Protein AF-A0AAV6TRE3-F1 (afdb_m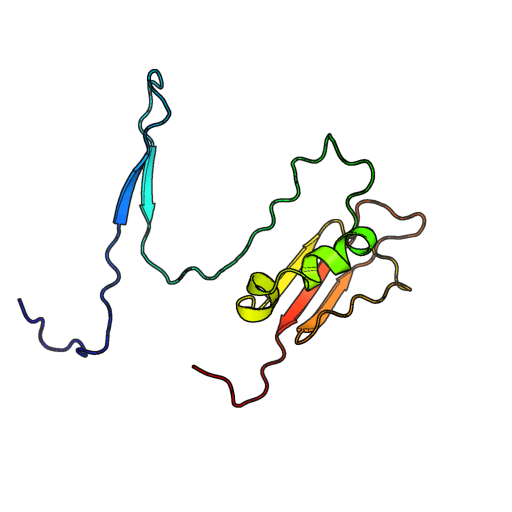onomer_lite)

Organism: NCBI:txid931172

Foldseek 3Di:
DDDPPDPPPDDDFDFDWDWDDPDDDDPDIDIDTDTPDPPLPPPPPVPDPPPDDPDDACVVCLVVCLVPVCCLVRHQKDKDFLNLDDPPDDRDRPQKDWPDKDHDDPPRDSGMMTMIGGDDDPPDDD

Secondary structure (DSSP, 8-state):
---TT--TTPPP---EEEEE---TT-S--EEEEE---------------SSS-S---HHHHHHHHHH-HHHHHH-SEEEEES----TT-----TTEEEEEEE--PSSP-S--EEEEEE---TT---

Sequence (126 aa):
MKREGIPNSWTPIEPVCRQLSTGKRAPYQVVRRQFPIVPAEAITIHKSQGSTYSQVSLHAHLEDLISDQDILSFADVIATVENWSLYKDKFNIPGFECIQRTDGKPPRTPMGITTFKKNWTDGSFF

pLDDT: mean 71.19, std 15.87, range [39.34, 92.0]

InterPro domains:
  IPR027417 P-loop containing nucleoside triphosphate hydrolase [G3DSA:3.40.50.300] (25-81)
  IPR027417 P-loop containing nucleoside triphosphate hydrolase [SSF52540] (21-61)

Structure (mmCIF, N/CA/C/O backbone):
data_AF-A0AAV6TRE3-F1
#
_entry.id   AF-A0AAV6TRE3-F1
#
loop_
_atom_site.group_PDB
_atom_site.id
_atom_site.type_symbol
_atom_site.label_atom_id
_atom_site.label_alt_id
_atom_site.label_comp_id
_atom_site.label_asym_id
_atom_site.label_entity_id
_atom_site.label_seq_id
_atom_site.pdbx_PDB_ins_code
_atom_site.Cartn_x
_atom_site.Cartn_y
_atom_site.Cartn_z
_atom_site.occupancy
_atom_site.B_iso_or_equiv
_atom_site.auth_seq_id
_atom_site.auth_comp_id
_atom_site.auth_asym_id
_atom_site.auth_atom_id
_atom_site.pdbx_PDB_model_num
ATOM 1 N N . MET A 1 1 ? -9.294 14.329 41.463 1.00 46.72 1 MET A N 1
ATOM 2 C CA . MET A 1 1 ? -9.510 15.771 41.208 1.00 46.72 1 MET A CA 1
ATOM 3 C C . MET A 1 1 ? -10.422 15.878 39.984 1.00 46.72 1 MET A C 1
ATOM 5 O O . MET A 1 1 ? -9.963 15.569 38.894 1.00 46.72 1 MET A O 1
ATOM 9 N N . LYS A 1 2 ? -11.726 16.154 40.148 1.00 45.88 2 LYS A N 1
ATOM 10 C CA . LYS A 1 2 ? -12.649 16.330 39.007 1.00 45.88 2 LYS A CA 1
ATOM 11 C C . LYS A 1 2 ? -12.452 17.747 38.461 1.00 45.88 2 LYS A C 1
ATOM 13 O O . LYS A 1 2 ? -12.543 18.693 39.234 1.00 45.88 2 LYS A O 1
ATOM 18 N N . ARG A 1 3 ? -12.108 17.885 37.178 1.00 59.75 3 ARG A N 1
ATOM 19 C CA . ARG A 1 3 ? -11.982 19.187 36.506 1.00 59.75 3 ARG A CA 1
ATOM 20 C C . ARG A 1 3 ? -13.352 19.545 35.934 1.00 59.75 3 ARG A C 1
ATOM 22 O O . ARG A 1 3 ? -13.873 18.801 35.108 1.00 59.75 3 ARG A O 1
ATOM 29 N N . GLU A 1 4 ? -13.958 20.619 36.430 1.00 70.00 4 GLU A N 1
ATOM 30 C CA . GLU A 1 4 ? -15.261 21.086 35.950 1.00 70.00 4 GLU A CA 1
ATOM 31 C C . GLU A 1 4 ? -15.176 21.493 34.471 1.00 70.00 4 GLU A C 1
ATOM 33 O O . GLU A 1 4 ? -14.200 22.111 34.049 1.00 70.00 4 GLU A O 1
ATOM 38 N N . GLY A 1 5 ? -16.177 21.106 33.674 1.00 77.94 5 GLY A N 1
ATOM 39 C CA . GLY A 1 5 ? -16.272 21.460 32.252 1.00 77.94 5 GLY A CA 1
ATOM 40 C C . GLY A 1 5 ? -15.662 20.466 31.254 1.00 77.94 5 GLY A C 1
ATOM 41 O O . GLY A 1 5 ? -15.707 20.733 30.057 1.00 77.94 5 GLY A O 1
ATOM 42 N N . ILE A 1 6 ? -15.131 19.320 31.697 1.00 75.81 6 ILE A N 1
ATOM 43 C CA . ILE A 1 6 ? -14.638 18.266 30.791 1.00 75.81 6 ILE A CA 1
ATOM 44 C C . ILE A 1 6 ? -15.667 17.126 30.719 1.00 75.81 6 ILE A C 1
ATOM 46 O O . ILE A 1 6 ? -16.024 16.581 31.768 1.00 75.81 6 ILE A O 1
ATOM 50 N N . PRO A 1 7 ? -16.145 16.730 29.522 1.00 80.94 7 PRO A N 1
ATOM 51 C CA . PRO A 1 7 ? -17.025 15.576 29.383 1.00 80.94 7 PRO A CA 1
ATOM 52 C C . PRO A 1 7 ? -16.356 14.301 29.907 1.00 80.94 7 PRO A C 1
ATOM 54 O O . PRO A 1 7 ? -15.242 13.967 29.513 1.00 80.94 7 PRO A O 1
ATOM 57 N N . ASN A 1 8 ? -17.054 13.542 30.755 1.00 73.25 8 ASN A N 1
ATOM 58 C CA . ASN A 1 8 ? -16.530 12.288 31.320 1.00 73.25 8 ASN A CA 1
ATOM 59 C C . ASN A 1 8 ? -16.274 11.191 30.266 1.00 73.25 8 ASN A C 1
ATOM 61 O O . ASN A 1 8 ? -15.656 10.181 30.581 1.00 73.25 8 ASN A O 1
ATOM 65 N N . SER A 1 9 ? -16.763 11.365 29.037 1.00 77.88 9 SER A N 1
ATOM 66 C CA . SER A 1 9 ? -16.503 10.477 27.900 1.00 77.88 9 SER A CA 1
ATOM 67 C C . SER A 1 9 ? -15.150 10.729 27.228 1.00 77.88 9 SER A C 1
ATOM 69 O O . SER A 1 9 ? -14.757 9.971 26.345 1.00 77.88 9 SER A O 1
ATOM 71 N N . TRP A 1 10 ? -14.442 11.797 27.597 1.00 67.00 10 TRP A N 1
ATOM 72 C CA . TRP A 1 10 ? -13.173 12.158 26.977 1.00 67.00 10 TRP A CA 1
ATOM 73 C C . TRP A 1 10 ? -12.010 11.489 27.704 1.00 67.00 10 TRP A C 1
ATOM 75 O O . TRP A 1 10 ? -11.880 11.594 28.923 1.00 67.00 10 TRP A O 1
ATOM 85 N N . THR A 1 11 ? -11.131 10.832 26.944 1.00 66.81 11 THR A N 1
ATOM 86 C CA . THR A 1 11 ? -9.880 10.278 27.477 1.00 66.81 11 THR A CA 1
ATOM 87 C C . THR A 1 11 ? -8.792 11.354 27.432 1.00 66.81 11 THR A C 1
ATOM 89 O O . THR A 1 11 ? -8.506 11.873 26.350 1.00 66.81 11 THR A O 1
ATOM 92 N N . PRO A 1 12 ? -8.170 11.717 28.567 1.00 61.88 12 PRO A N 1
ATOM 93 C CA . PRO A 1 12 ? -7.059 12.662 28.577 1.00 61.88 12 PRO A CA 1
ATOM 94 C C . PRO A 1 12 ? -5.863 12.136 27.772 1.00 61.88 12 PRO A C 1
ATOM 96 O O . PRO A 1 12 ? -5.398 11.020 27.996 1.00 61.88 12 PRO A O 1
ATOM 99 N N . ILE A 1 13 ? -5.332 12.955 26.861 1.00 64.25 13 ILE A N 1
ATOM 100 C CA . ILE A 1 13 ? -4.074 12.677 26.156 1.00 64.25 13 ILE A CA 1
ATOM 101 C C . ILE A 1 13 ? -2.940 13.304 26.971 1.00 64.25 13 ILE A C 1
ATOM 103 O O . ILE A 1 13 ? -2.747 14.520 26.951 1.00 64.25 13 ILE A O 1
ATOM 107 N N . GLU A 1 14 ? -2.184 12.484 27.698 1.00 64.12 14 GLU A N 1
ATOM 108 C CA . GLU A 1 14 ? -1.027 12.939 28.477 1.00 64.12 14 GLU A CA 1
ATOM 109 C C . GLU A 1 14 ? 0.284 12.575 27.770 1.00 64.12 14 GLU A C 1
ATOM 111 O O . GLU A 1 14 ? 0.415 11.457 27.279 1.00 64.12 14 GLU A O 1
ATOM 116 N N . PRO A 1 15 ? 1.282 13.475 27.697 1.00 63.38 15 PRO A N 1
ATOM 117 C CA . PRO A 1 15 ? 2.568 13.150 27.093 1.00 63.38 15 PRO A CA 1
ATOM 118 C C . PRO A 1 15 ? 3.248 12.012 27.863 1.00 63.38 15 PRO A C 1
ATOM 120 O O . PRO A 1 15 ? 3.685 12.184 28.999 1.00 63.38 15 PRO A O 1
ATOM 123 N N . VAL A 1 16 ? 3.393 10.859 27.216 1.00 65.75 16 VAL A N 1
ATOM 124 C CA . VAL A 1 16 ? 4.102 9.705 27.761 1.00 65.75 16 VAL A CA 1
ATOM 125 C C . VAL A 1 16 ? 5.579 9.843 27.426 1.00 65.75 16 VAL A C 1
ATOM 127 O O . VAL A 1 16 ? 5.974 9.997 26.268 1.00 65.75 16 VAL A O 1
ATOM 130 N N . CYS A 1 17 ? 6.414 9.776 28.457 1.00 64.94 17 CYS A N 1
ATOM 131 C CA . CYS A 1 17 ? 7.859 9.763 28.314 1.00 64.94 17 CYS A CA 1
ATOM 132 C C . CYS A 1 17 ? 8.361 8.336 28.546 1.00 64.94 17 CYS A C 1
ATOM 134 O O . CYS A 1 17 ? 8.185 7.798 29.639 1.00 64.94 17 CYS A O 1
ATOM 136 N N . ARG A 1 18 ? 8.972 7.709 27.536 1.00 65.00 18 ARG A N 1
ATOM 137 C CA . ARG A 1 18 ? 9.660 6.421 27.709 1.00 65.00 18 ARG A CA 1
ATOM 138 C C . ARG A 1 18 ? 11.157 6.617 27.528 1.00 65.00 18 ARG A C 1
ATOM 140 O O . ARG A 1 18 ? 11.606 7.128 26.501 1.00 65.00 18 ARG A O 1
ATOM 147 N N . GLN A 1 19 ? 11.918 6.201 28.532 1.00 65.94 19 GLN A N 1
ATOM 148 C CA . GLN A 1 19 ? 13.366 6.085 28.430 1.00 65.94 19 GLN A CA 1
ATOM 149 C C . GLN A 1 19 ? 13.688 4.759 27.749 1.00 65.94 19 GLN A C 1
ATOM 151 O O . GLN A 1 19 ? 13.333 3.692 28.248 1.00 65.94 19 GLN A O 1
ATOM 156 N N . LEU A 1 20 ? 14.328 4.830 26.588 1.00 73.50 20 LEU A N 1
ATOM 157 C CA . LEU A 1 20 ? 14.778 3.657 25.856 1.00 73.50 20 LEU A CA 1
ATOM 158 C C . LEU A 1 20 ? 16.262 3.458 26.159 1.00 73.50 20 LEU A C 1
ATOM 160 O O . LEU A 1 20 ? 17.093 4.320 25.868 1.00 73.50 20 LEU A O 1
ATOM 164 N N . SER A 1 21 ? 16.592 2.319 26.769 1.00 65.44 21 SER A N 1
ATOM 165 C CA . SER A 1 21 ? 17.982 1.912 26.962 1.00 65.44 21 SER A CA 1
ATOM 166 C C . SER A 1 21 ? 18.559 1.466 25.623 1.00 65.44 21 SER A C 1
ATOM 168 O O . SER A 1 21 ? 18.137 0.465 25.047 1.00 65.44 21 SER A O 1
ATOM 170 N N . THR A 1 22 ? 19.554 2.193 25.133 1.00 61.09 22 THR A N 1
ATOM 171 C CA . THR A 1 22 ? 20.340 1.838 23.949 1.00 61.09 22 THR A CA 1
ATOM 172 C C . THR A 1 22 ? 21.474 0.882 24.343 1.00 61.09 22 THR A C 1
ATOM 174 O O . THR A 1 22 ? 22.650 1.157 24.180 1.00 61.09 22 THR A O 1
ATOM 177 N N . GLY A 1 23 ? 21.138 -0.287 24.890 1.00 65.88 23 GLY A N 1
ATOM 178 C CA . GLY A 1 23 ? 22.117 -1.329 25.227 1.00 65.88 23 GLY A CA 1
ATOM 179 C C . GLY A 1 23 ? 23.065 -0.996 26.395 1.00 65.88 23 GLY A C 1
ATOM 180 O O . GLY A 1 23 ? 23.150 0.124 26.890 1.00 65.88 23 GLY A O 1
ATOM 181 N N . LYS A 1 24 ? 23.806 -2.009 26.866 1.00 61.56 24 LYS A N 1
ATOM 182 C CA . LYS A 1 24 ? 24.586 -1.957 28.125 1.00 61.56 24 LYS A CA 1
ATOM 183 C C . LYS A 1 24 ? 25.796 -1.001 28.117 1.00 61.56 24 LYS A C 1
ATOM 185 O O . LYS A 1 24 ? 26.431 -0.848 29.154 1.00 61.56 24 LYS A O 1
ATOM 190 N N . ARG A 1 25 ? 26.164 -0.414 26.971 1.00 63.75 25 ARG A N 1
ATOM 191 C CA . ARG A 1 25 ? 27.384 0.406 26.799 1.00 63.75 25 ARG A CA 1
ATOM 192 C C . ARG A 1 25 ? 27.171 1.709 26.020 1.00 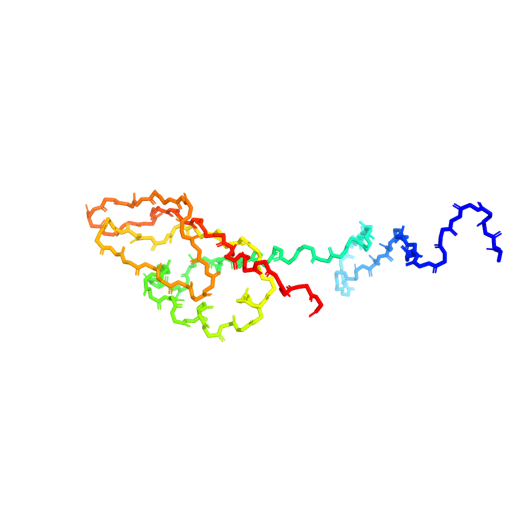63.75 25 ARG A C 1
ATOM 194 O O . ARG A 1 25 ? 28.158 2.340 25.654 1.00 63.75 25 ARG A O 1
ATOM 201 N N . ALA A 1 26 ? 25.936 2.121 25.728 1.00 66.81 26 ALA A N 1
ATOM 202 C CA . ALA A 1 26 ? 25.753 3.387 25.023 1.00 66.81 26 ALA A CA 1
ATOM 203 C C . ALA A 1 26 ? 26.001 4.584 25.956 1.00 66.81 26 ALA A C 1
ATOM 205 O O . ALA A 1 26 ? 25.446 4.624 27.054 1.00 66.81 26 ALA A O 1
ATOM 206 N N . PRO A 1 27 ? 26.772 5.591 25.511 1.00 68.00 27 PRO A N 1
ATOM 207 C CA . PRO A 1 27 ? 27.009 6.818 26.271 1.00 68.00 27 PRO A CA 1
ATOM 208 C C . PRO A 1 27 ? 25.838 7.817 26.198 1.00 68.00 27 PRO A C 1
ATOM 210 O O . PRO A 1 27 ? 25.934 8.914 26.741 1.00 68.00 27 PRO A O 1
ATOM 213 N N . TYR A 1 28 ? 24.732 7.459 25.538 1.00 62.41 28 TYR A N 1
ATOM 214 C CA . TYR A 1 28 ? 23.581 8.333 25.318 1.00 62.41 28 TYR A CA 1
ATOM 215 C C . TYR A 1 28 ? 22.291 7.635 25.748 1.00 62.41 28 TYR A C 1
ATOM 217 O O . TYR A 1 28 ? 22.074 6.477 25.401 1.00 62.41 28 TYR A O 1
ATOM 225 N N . GLN A 1 29 ? 21.412 8.349 26.45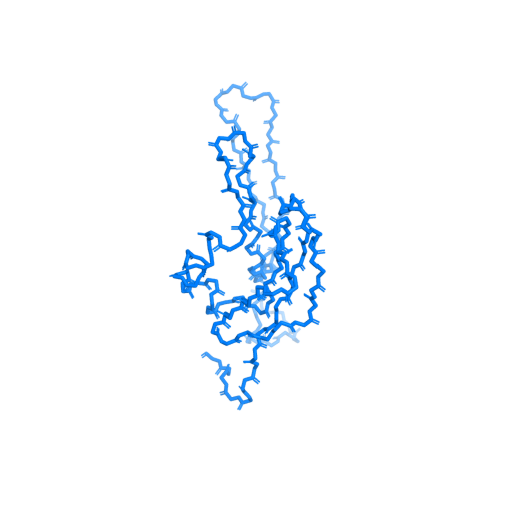3 1.00 65.31 29 GLN A N 1
ATOM 226 C CA . GLN A 1 29 ? 20.052 7.894 26.751 1.00 65.31 29 GLN A CA 1
ATOM 227 C C . GLN A 1 29 ? 19.068 8.498 25.750 1.00 65.31 29 GLN A C 1
ATOM 229 O O . GLN A 1 29 ? 19.050 9.711 25.542 1.00 65.31 29 GLN A O 1
ATOM 234 N N . VAL A 1 30 ? 18.224 7.656 25.150 1.00 64.31 30 VAL A N 1
ATOM 235 C CA . VAL A 1 30 ? 17.157 8.117 24.258 1.00 64.31 30 VAL A CA 1
ATOM 236 C C . VAL A 1 30 ? 15.892 8.322 25.080 1.00 64.31 30 VAL A C 1
ATOM 238 O O . VAL A 1 30 ? 15.332 7.379 25.639 1.00 64.31 30 VAL A O 1
ATOM 241 N N . VAL A 1 31 ? 15.430 9.568 25.141 1.00 67.44 31 VAL A N 1
ATOM 242 C CA . VAL A 1 31 ? 14.173 9.939 25.796 1.00 67.44 31 VAL A CA 1
ATOM 243 C C . VAL A 1 31 ? 13.147 10.251 24.715 1.00 67.44 31 VAL A C 1
ATOM 245 O O . VAL A 1 31 ? 13.262 11.258 24.018 1.00 67.44 31 VAL A O 1
ATOM 248 N N . ARG A 1 32 ? 12.135 9.392 24.562 1.00 59.31 32 ARG A N 1
ATOM 249 C CA . ARG A 1 32 ? 11.038 9.622 23.615 1.00 59.31 32 ARG A CA 1
ATOM 250 C C . ARG A 1 32 ? 9.846 10.215 24.360 1.00 59.31 32 ARG A C 1
ATOM 252 O O . ARG A 1 32 ? 9.269 9.553 25.220 1.00 59.31 32 ARG A O 1
ATOM 259 N N . ARG A 1 33 ? 9.467 11.448 24.009 1.00 58.56 33 ARG A N 1
ATOM 260 C CA . ARG A 1 33 ? 8.209 12.083 24.434 1.00 58.56 33 ARG A CA 1
ATOM 261 C C . ARG A 1 33 ? 7.179 11.895 23.329 1.00 58.56 33 ARG A C 1
ATOM 263 O O . ARG A 1 33 ? 7.379 12.392 22.225 1.00 58.56 33 ARG A O 1
ATOM 270 N N . GLN A 1 34 ? 6.103 11.175 23.614 1.00 60.06 34 GLN A N 1
ATOM 271 C CA . GLN A 1 34 ? 5.026 10.925 22.662 1.00 60.06 34 GLN A CA 1
ATOM 272 C C . GLN A 1 34 ? 3.686 11.222 23.330 1.00 60.06 34 GLN A C 1
ATOM 274 O O . GLN A 1 34 ? 3.418 10.749 24.429 1.00 60.06 34 GLN A O 1
ATOM 279 N N . PHE A 1 35 ? 2.838 12.006 22.673 1.00 58.44 35 PHE A N 1
ATOM 280 C CA . PHE A 1 35 ? 1.430 12.084 23.045 1.00 58.44 35 PHE A CA 1
ATOM 281 C C . PHE A 1 35 ? 0.740 10.809 22.540 1.00 58.44 35 PHE A C 1
ATOM 283 O O . PHE A 1 35 ? 1.016 10.416 21.402 1.00 58.44 35 PHE A O 1
ATOM 290 N N . PRO A 1 36 ? -0.120 10.147 23.334 1.00 50.22 36 PRO A N 1
ATOM 291 C CA . PRO A 1 36 ? -0.974 9.064 22.872 1.00 50.22 36 PRO A CA 1
ATOM 292 C C . PRO A 1 36 ? -2.057 9.668 21.979 1.00 50.22 36 PRO A C 1
ATOM 294 O O . PRO A 1 36 ? -3.216 9.806 22.346 1.00 50.22 36 PRO A O 1
ATOM 297 N N . ILE A 1 37 ? -1.641 10.105 20.799 1.00 57.81 37 ILE A N 1
ATOM 298 C CA . ILE A 1 37 ? -2.526 10.196 19.656 1.00 57.81 37 ILE A CA 1
ATOM 299 C C . ILE A 1 37 ? -2.802 8.732 19.324 1.00 57.81 37 ILE A C 1
ATOM 301 O O . ILE A 1 37 ? -1.856 7.934 19.298 1.00 57.81 37 ILE A O 1
ATOM 305 N N . VAL A 1 38 ? -4.078 8.371 19.147 1.00 47.81 38 VAL A N 1
ATOM 306 C CA . VAL A 1 38 ? -4.458 7.096 18.516 1.00 47.81 38 VAL A CA 1
ATOM 307 C C . VAL A 1 38 ? -3.464 6.878 17.380 1.00 47.81 38 VAL A C 1
ATOM 309 O O . VAL A 1 38 ? -3.222 7.847 16.652 1.00 47.81 38 VAL A O 1
ATOM 312 N N . PRO A 1 39 ? -2.794 5.718 17.269 1.00 45.50 39 PRO A N 1
ATOM 313 C CA . PRO A 1 39 ? -1.951 5.490 16.116 1.00 45.50 39 PRO A CA 1
ATOM 314 C C . PRO A 1 39 ? -2.848 5.708 14.898 1.00 45.50 39 PRO A C 1
ATOM 316 O O . PRO A 1 39 ? -3.720 4.902 14.608 1.00 45.50 39 PRO A O 1
ATOM 319 N N . ALA A 1 40 ? -2.689 6.845 14.215 1.00 45.03 40 ALA A N 1
ATOM 320 C CA . ALA A 1 40 ? -2.961 6.877 12.802 1.00 45.03 40 ALA A CA 1
ATOM 321 C C . ALA A 1 40 ? -1.985 5.829 12.302 1.00 45.03 40 ALA A C 1
ATOM 323 O O . ALA A 1 40 ? -0.770 6.047 12.369 1.00 45.03 40 ALA A O 1
ATOM 324 N N . GLU A 1 41 ? -2.504 4.644 12.000 1.00 45.59 41 GLU A N 1
ATOM 325 C CA . GLU A 1 41 ? -1.737 3.518 11.506 1.00 45.59 41 GLU A CA 1
ATOM 326 C C . GLU A 1 41 ? -1.257 3.861 10.096 1.00 45.59 41 GLU A C 1
ATOM 328 O O . GLU A 1 41 ? -1.615 3.252 9.097 1.00 45.59 41 GLU A O 1
ATOM 333 N N . ALA A 1 42 ? -0.402 4.877 9.998 1.00 43.41 42 ALA A N 1
ATOM 334 C CA . ALA A 1 42 ? 0.604 4.939 8.977 1.00 43.41 42 ALA A CA 1
ATOM 335 C C . ALA A 1 42 ? 1.542 3.769 9.278 1.00 43.41 42 ALA A C 1
ATOM 337 O O . ALA A 1 42 ? 2.590 3.924 9.911 1.00 43.41 42 ALA A O 1
ATOM 338 N N . ILE A 1 43 ? 1.136 2.574 8.847 1.00 48.41 43 ILE A N 1
ATOM 339 C CA . ILE A 1 43 ? 2.074 1.502 8.569 1.00 48.41 43 ILE A CA 1
ATOM 340 C C . ILE A 1 43 ? 2.912 2.032 7.407 1.00 48.41 43 ILE A C 1
ATOM 342 O O . ILE A 1 43 ? 2.622 1.848 6.227 1.00 48.41 43 ILE A O 1
ATOM 346 N N . THR A 1 44 ? 3.966 2.767 7.751 1.00 45.69 44 THR A N 1
ATOM 347 C CA . THR A 1 44 ? 5.096 2.932 6.858 1.00 45.69 44 THR A CA 1
ATOM 348 C C . THR A 1 44 ? 5.685 1.537 6.750 1.00 45.69 44 THR A C 1
A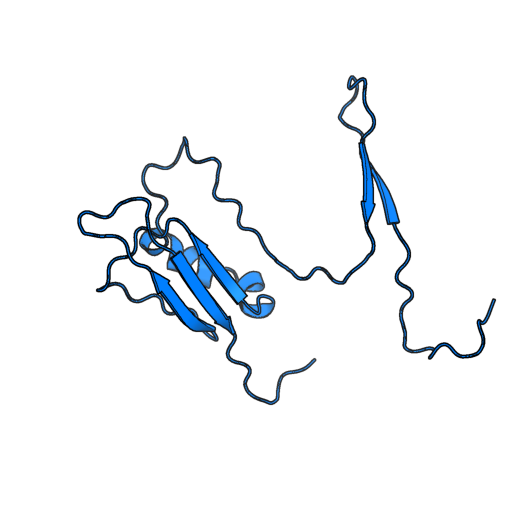TOM 350 O O . THR A 1 44 ? 6.498 1.145 7.590 1.00 45.69 44 THR A O 1
ATOM 353 N N . ILE A 1 45 ? 5.257 0.765 5.745 1.00 48.91 45 ILE A N 1
ATOM 354 C CA . ILE A 1 45 ? 6.040 -0.379 5.290 1.00 48.91 45 ILE A CA 1
ATOM 355 C C . ILE A 1 45 ? 7.328 0.244 4.777 1.00 48.91 45 ILE A C 1
ATOM 357 O O . ILE A 1 45 ? 7.439 0.676 3.629 1.00 48.91 45 ILE A O 1
ATOM 361 N N . HIS A 1 46 ? 8.288 0.394 5.683 1.00 40.84 46 HIS A N 1
ATOM 362 C CA . HIS A 1 46 ? 9.636 0.750 5.332 1.00 40.84 46 HIS A CA 1
ATOM 363 C C . HIS A 1 46 ? 10.081 -0.410 4.458 1.00 40.84 46 HIS A C 1
ATOM 365 O O . HIS A 1 46 ? 10.310 -1.512 4.963 1.00 40.84 46 HIS A O 1
ATOM 371 N N . LYS A 1 47 ? 10.110 -0.182 3.136 1.00 44.97 47 LYS A N 1
ATOM 372 C CA . LYS A 1 47 ? 10.749 -1.097 2.199 1.00 44.97 47 LYS A CA 1
ATOM 373 C C . LYS A 1 47 ? 12.049 -1.496 2.873 1.00 44.97 47 LYS A C 1
ATOM 375 O O . LYS A 1 47 ? 12.802 -0.624 3.328 1.00 44.97 47 LYS A O 1
ATOM 380 N N . SER A 1 48 ? 12.227 -2.804 3.032 1.00 42.44 48 SER A N 1
ATOM 381 C CA . SER A 1 48 ? 13.506 -3.410 3.361 1.00 42.44 48 SER A CA 1
ATOM 382 C C . SER A 1 48 ? 14.601 -2.542 2.758 1.00 42.44 48 SER A C 1
ATOM 384 O O . SER A 1 48 ? 14.508 -2.190 1.581 1.00 42.44 48 SER A O 1
ATOM 386 N N . GLN A 1 49 ? 15.579 -2.111 3.563 1.00 43.88 49 GLN A N 1
ATOM 387 C CA . GLN A 1 49 ? 16.788 -1.498 3.020 1.00 43.88 49 GLN A CA 1
ATOM 388 C C . GLN A 1 49 ? 17.312 -2.459 1.948 1.00 43.88 49 GLN A C 1
ATOM 390 O O . GLN A 1 49 ? 17.825 -3.538 2.248 1.00 43.88 49 GLN A O 1
ATOM 395 N N . GLY A 1 50 ? 17.016 -2.125 0.695 1.00 42.19 50 GLY A N 1
ATOM 396 C CA . GLY A 1 50 ? 17.019 -3.056 -0.414 1.00 42.19 50 GLY A CA 1
ATOM 397 C C . GLY A 1 50 ? 18.435 -3.234 -0.897 1.00 42.19 50 GLY A C 1
ATOM 398 O O . GLY A 1 50 ? 18.846 -2.574 -1.841 1.00 42.19 50 GLY A O 1
ATOM 399 N N . SER A 1 51 ? 19.173 -4.122 -0.240 1.00 41.47 51 SER A N 1
ATOM 400 C CA . SER A 1 51 ? 20.377 -4.707 -0.827 1.00 41.47 51 SER A CA 1
ATOM 401 C C . SER A 1 51 ? 20.244 -6.211 -1.082 1.00 41.47 51 SER A C 1
ATOM 403 O O . SER A 1 51 ? 21.132 -6.776 -1.713 1.00 41.47 51 SER A O 1
ATOM 405 N N . THR A 1 52 ? 19.167 -6.863 -0.621 1.00 47.19 52 THR A N 1
ATOM 406 C CA . THR A 1 52 ? 19.076 -8.340 -0.610 1.00 47.19 52 THR A CA 1
ATOM 407 C C . THR A 1 52 ? 18.000 -8.940 -1.524 1.00 47.19 52 THR A C 1
ATOM 409 O O . THR A 1 52 ? 18.048 -10.137 -1.778 1.00 47.19 52 THR A O 1
ATOM 412 N N . TYR A 1 53 ? 17.052 -8.157 -2.053 1.00 49.22 53 TYR A N 1
ATOM 413 C CA . TYR A 1 53 ? 16.003 -8.674 -2.947 1.00 49.22 53 TYR A CA 1
ATOM 414 C C . TYR A 1 53 ? 16.184 -8.141 -4.370 1.00 49.22 53 TYR A C 1
ATOM 416 O O . TYR A 1 53 ? 16.213 -6.933 -4.589 1.00 49.22 53 TYR A O 1
ATOM 424 N N . SER A 1 54 ? 16.300 -9.052 -5.341 1.00 54.56 54 SER A N 1
ATOM 425 C CA . SER A 1 54 ? 16.516 -8.742 -6.762 1.00 54.56 54 SER A CA 1
ATOM 426 C C . SER A 1 54 ? 15.303 -8.096 -7.444 1.00 54.56 54 SER A C 1
ATOM 428 O O . SER A 1 54 ? 15.456 -7.467 -8.490 1.00 54.56 54 SER A O 1
ATOM 430 N N . GLN A 1 55 ? 14.108 -8.216 -6.858 1.00 56.59 55 GLN A N 1
ATOM 431 C CA . GLN A 1 55 ? 12.878 -7.636 -7.386 1.00 56.59 55 GLN A CA 1
ATOM 432 C C . GLN A 1 55 ? 11.956 -7.224 -6.233 1.00 56.59 55 GLN A C 1
ATOM 434 O O . GLN A 1 55 ? 11.438 -8.070 -5.518 1.00 56.59 55 GLN A O 1
ATOM 439 N N . VAL A 1 56 ? 11.753 -5.915 -6.055 1.00 60.72 56 VAL A N 1
ATOM 440 C CA . VAL A 1 56 ? 10.889 -5.342 -5.004 1.00 60.72 56 VAL A CA 1
ATOM 441 C C . VAL A 1 56 ? 9.842 -4.447 -5.667 1.00 60.72 56 VAL A C 1
ATOM 443 O O . VAL A 1 56 ? 9.875 -3.223 -5.537 1.00 60.72 56 VAL A O 1
ATOM 446 N N . SER A 1 57 ? 8.952 -5.068 -6.444 1.00 70.56 57 SER A N 1
ATOM 447 C CA . SER A 1 57 ? 7.862 -4.398 -7.171 1.00 70.56 57 SER A CA 1
ATOM 448 C C . SER A 1 57 ? 6.511 -4.705 -6.532 1.00 70.56 57 SER A C 1
ATOM 450 O O . SER A 1 57 ? 6.299 -5.846 -6.125 1.00 70.56 57 SER A O 1
ATOM 452 N N . LEU A 1 58 ? 5.558 -3.764 -6.548 1.00 72.75 58 LEU A N 1
ATOM 453 C CA . LEU A 1 58 ? 4.188 -4.046 -6.084 1.00 72.75 58 LEU A CA 1
ATOM 454 C C . LEU A 1 58 ? 3.551 -5.204 -6.838 1.00 72.75 58 LEU A C 1
ATOM 456 O O . LEU A 1 58 ? 2.793 -5.964 -6.260 1.00 72.75 58 LEU A O 1
ATOM 460 N N . HIS A 1 59 ? 3.868 -5.357 -8.122 1.00 72.50 59 HIS A N 1
ATOM 461 C CA . HIS A 1 59 ? 3.349 -6.463 -8.915 1.00 72.50 59 HIS A CA 1
ATOM 462 C C . HIS A 1 59 ? 3.699 -7.840 -8.327 1.00 72.50 59 HIS A C 1
ATOM 464 O O . HIS A 1 59 ? 2.898 -8.757 -8.433 1.00 72.50 59 HIS A O 1
ATOM 470 N N . ALA A 1 60 ? 4.867 -7.971 -7.693 1.00 74.25 60 ALA A N 1
ATOM 471 C CA . ALA A 1 60 ? 5.321 -9.225 -7.094 1.00 74.25 60 ALA A CA 1
ATOM 472 C C . ALA A 1 60 ? 4.771 -9.454 -5.675 1.00 74.25 60 ALA A C 1
ATOM 474 O O . ALA A 1 60 ? 4.728 -10.592 -5.234 1.00 74.25 60 ALA A O 1
ATOM 475 N N . HIS A 1 61 ? 4.354 -8.388 -4.984 1.00 79.69 61 HIS A N 1
ATOM 476 C CA . HIS A 1 61 ? 3.964 -8.413 -3.566 1.00 79.69 61 HIS A CA 1
ATOM 477 C C . HIS A 1 61 ? 2.519 -7.962 -3.326 1.00 79.69 61 HIS A C 1
ATOM 479 O O . HIS A 1 61 ? 2.133 -7.655 -2.201 1.00 79.69 61 HIS A O 1
ATOM 485 N N . LEU A 1 62 ? 1.710 -7.868 -4.383 1.00 82.44 62 LEU A N 1
ATOM 486 C CA . LEU A 1 62 ? 0.318 -7.444 -4.256 1.00 82.44 62 LEU A CA 1
ATOM 487 C C . LEU A 1 62 ? -0.479 -8.447 -3.415 1.00 82.44 62 LEU A C 1
ATOM 489 O O . LEU A 1 62 ? -1.288 -8.037 -2.593 1.00 82.44 62 LEU A O 1
ATOM 493 N N . GLU A 1 63 ? -0.240 -9.744 -3.608 1.00 82.75 63 GLU A N 1
ATOM 494 C CA . GLU A 1 63 ? -0.897 -10.800 -2.832 1.00 82.75 63 GLU A CA 1
ATOM 495 C C . GLU A 1 63 ? -0.489 -10.749 -1.358 1.00 82.75 63 GLU A C 1
ATOM 497 O O . GLU A 1 63 ? -1.359 -10.841 -0.496 1.00 82.75 63 GLU A O 1
ATOM 502 N N . ASP A 1 64 ? 0.792 -10.491 -1.069 1.00 82.38 64 ASP A N 1
ATOM 503 C CA . ASP A 1 64 ? 1.281 -10.298 0.300 1.00 82.38 64 ASP A CA 1
ATOM 504 C C . ASP A 1 64 ? 0.549 -9.128 0.976 1.00 82.38 64 ASP A C 1
ATOM 506 O O . ASP A 1 64 ? 0.041 -9.270 2.086 1.00 82.38 64 ASP A O 1
ATOM 510 N N . LEU A 1 65 ? 0.414 -7.996 0.274 1.00 81.06 65 LEU A N 1
ATOM 511 C CA . LEU A 1 65 ? -0.317 -6.825 0.766 1.00 81.06 65 LEU A CA 1
ATOM 512 C C . LEU A 1 65 ? -1.802 -7.129 1.018 1.00 81.06 65 LEU A C 1
ATOM 514 O O . LEU A 1 65 ? -2.362 -6.659 2.000 1.00 81.06 65 LEU A O 1
ATOM 518 N N . 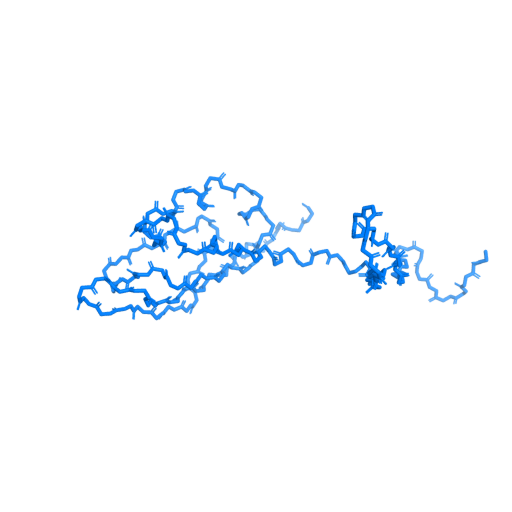ILE A 1 66 ? -2.449 -7.894 0.133 1.00 84.69 66 ILE A N 1
ATOM 519 C CA . ILE A 1 66 ? -3.867 -8.266 0.272 1.00 84.69 66 ILE A CA 1
ATOM 520 C C . ILE A 1 66 ? -4.067 -9.297 1.392 1.00 84.69 66 ILE A C 1
ATOM 522 O O . ILE A 1 66 ? -5.131 -9.335 2.003 1.00 84.69 66 ILE A O 1
ATOM 526 N N . SER A 1 67 ? -3.067 -10.131 1.674 1.00 81.94 67 SER A N 1
ATOM 527 C CA . SER A 1 67 ? -3.130 -11.105 2.768 1.00 81.94 67 SER A CA 1
ATOM 528 C C . SER A 1 67 ? -3.036 -10.465 4.157 1.00 81.94 67 SER A C 1
ATOM 530 O O . SER A 1 67 ? -3.427 -11.085 5.147 1.00 81.94 67 SER A O 1
ATOM 532 N N . ASP A 1 68 ? -2.552 -9.222 4.233 1.00 81.06 68 ASP A N 1
ATOM 533 C CA . ASP A 1 68 ? -2.454 -8.462 5.472 1.00 81.06 68 ASP A CA 1
ATOM 534 C C . ASP A 1 68 ? -3.815 -7.849 5.838 1.00 81.06 68 ASP A C 1
ATOM 536 O O . ASP A 1 68 ? -4.196 -6.750 5.418 1.00 81.06 68 ASP A O 1
ATOM 540 N N . GLN A 1 69 ? -4.576 -8.605 6.629 1.00 76.50 69 GLN A N 1
ATOM 541 C CA . GLN A 1 69 ? -5.905 -8.203 7.074 1.00 76.50 69 GLN A CA 1
ATOM 542 C C . GLN A 1 69 ? -5.870 -6.946 7.953 1.00 76.50 69 GLN A C 1
ATOM 544 O O . GLN A 1 69 ? -6.848 -6.196 7.943 1.00 76.50 69 GLN A O 1
ATOM 549 N N . ASP A 1 70 ? -4.780 -6.689 8.677 1.00 76.12 70 ASP A N 1
ATOM 550 C CA . ASP A 1 70 ? -4.657 -5.508 9.533 1.00 76.12 70 ASP A CA 1
ATOM 551 C C . ASP A 1 70 ? -4.544 -4.252 8.663 1.00 76.12 70 ASP A C 1
ATOM 553 O O . ASP A 1 70 ? -5.317 -3.308 8.841 1.00 76.12 70 ASP A O 1
ATOM 557 N N . ILE A 1 71 ? -3.697 -4.278 7.625 1.00 76.19 71 ILE A N 1
ATOM 558 C CA . ILE A 1 71 ? -3.617 -3.185 6.644 1.00 76.19 71 ILE A CA 1
ATOM 559 C C . ILE A 1 71 ? -4.982 -2.941 5.995 1.00 76.19 71 ILE A C 1
ATOM 561 O O . ILE A 1 71 ? -5.436 -1.798 5.928 1.00 76.19 71 ILE A O 1
ATOM 565 N N . LEU A 1 72 ? -5.670 -3.989 5.534 1.00 80.19 72 LEU A N 1
ATOM 566 C CA . LEU A 1 72 ? -6.969 -3.815 4.877 1.00 80.19 72 LEU A CA 1
ATOM 567 C C . LEU A 1 72 ? -8.057 -3.295 5.833 1.00 80.19 72 LEU A C 1
ATOM 569 O O . LEU A 1 72 ? -8.931 -2.518 5.430 1.00 80.19 72 LEU A O 1
ATOM 573 N N . SER A 1 73 ? -8.015 -3.705 7.101 1.00 79.00 73 SER A N 1
ATOM 574 C CA . SER A 1 73 ? -9.041 -3.362 8.090 1.00 79.00 73 SER A CA 1
ATOM 575 C C . SER A 1 73 ? -8.839 -1.967 8.675 1.00 79.00 73 SER A C 1
ATOM 577 O O . SER A 1 73 ? -9.825 -1.245 8.825 1.00 79.00 73 SER A O 1
ATOM 579 N N . PHE A 1 74 ? -7.597 -1.546 8.921 1.00 74.88 74 PHE A N 1
ATOM 580 C CA . PHE A 1 74 ? -7.296 -0.300 9.633 1.00 74.88 74 PHE A CA 1
ATOM 581 C C . PHE A 1 74 ? -6.789 0.839 8.745 1.00 74.88 74 PHE A C 1
ATOM 583 O O . PHE A 1 74 ? -6.947 1.999 9.120 1.00 74.88 74 PHE A O 1
ATOM 590 N N . ALA A 1 75 ? -6.217 0.565 7.567 1.00 79.75 75 ALA A N 1
ATOM 591 C CA . ALA A 1 75 ? -5.726 1.645 6.715 1.00 79.75 75 ALA A CA 1
ATOM 592 C C . ALA A 1 75 ? -6.876 2.378 6.010 1.00 79.75 75 ALA A C 1
ATOM 594 O O . ALA A 1 75 ? -7.726 1.763 5.367 1.00 79.75 75 ALA A O 1
ATOM 595 N N . ASP A 1 76 ? -6.841 3.710 6.056 1.00 84.19 76 ASP A N 1
ATOM 596 C CA . ASP A 1 76 ? -7.741 4.579 5.284 1.00 84.19 76 ASP A CA 1
ATOM 597 C C . ASP A 1 76 ? -7.131 4.990 3.940 1.00 84.19 76 ASP A C 1
ATOM 599 O O . ASP A 1 76 ? -7.831 5.274 2.966 1.00 84.19 76 ASP A O 1
ATOM 603 N N . VAL A 1 77 ? -5.799 5.039 3.891 1.00 85.44 77 VAL A N 1
ATOM 604 C CA . VAL A 1 77 ? -5.009 5.416 2.722 1.00 85.44 77 VAL A CA 1
ATOM 605 C C . VAL A 1 77 ? -3.801 4.494 2.641 1.00 85.44 77 VAL A C 1
ATOM 607 O O . VAL A 1 77 ? -3.065 4.343 3.613 1.00 85.44 77 VAL A O 1
ATOM 610 N N . ILE A 1 78 ? -3.564 3.923 1.462 1.00 85.88 78 ILE A N 1
ATOM 611 C CA . ILE A 1 78 ? -2.382 3.108 1.171 1.00 85.88 78 ILE A CA 1
ATOM 612 C C . ILE A 1 78 ? -1.564 3.844 0.114 1.00 85.88 78 ILE A C 1
ATOM 614 O O . ILE A 1 78 ? -2.025 4.043 -1.007 1.00 85.88 78 ILE A O 1
ATOM 618 N N . ALA A 1 79 ? -0.341 4.243 0.454 1.00 86.19 79 ALA A N 1
ATOM 619 C CA . ALA A 1 79 ? 0.583 4.881 -0.476 1.00 86.19 79 ALA A CA 1
ATOM 620 C C . ALA A 1 79 ? 1.774 3.961 -0.740 1.00 86.19 79 ALA A C 1
ATOM 622 O O . ALA A 1 79 ? 2.456 3.509 0.176 1.00 86.19 79 ALA A O 1
ATOM 623 N N . THR A 1 80 ? 2.030 3.699 -2.013 1.00 83.81 80 THR A N 1
ATOM 624 C CA . THR A 1 80 ? 3.066 2.774 -2.467 1.00 83.81 80 THR A CA 1
ATOM 625 C C . THR A 1 80 ? 4.026 3.500 -3.396 1.00 83.81 80 THR A C 1
ATOM 627 O O . THR A 1 80 ? 3.606 4.288 -4.245 1.00 83.81 80 THR A O 1
ATOM 630 N N . VAL A 1 81 ? 5.324 3.248 -3.235 1.00 82.62 81 VAL A N 1
ATOM 631 C CA . VAL A 1 81 ? 6.398 3.886 -4.009 1.00 82.62 81 VAL A CA 1
ATOM 632 C C . VAL A 1 81 ? 7.331 2.832 -4.583 1.00 82.62 81 VAL A C 1
ATOM 634 O O . VAL A 1 81 ? 7.436 1.729 -4.043 1.00 82.62 81 VAL A O 1
ATOM 637 N N . GLU A 1 82 ? 8.003 3.174 -5.684 1.00 81.69 82 GLU A N 1
ATOM 638 C CA . GLU A 1 82 ? 8.864 2.253 -6.433 1.00 81.69 82 GLU A CA 1
ATOM 639 C C . GLU A 1 82 ? 8.134 0.942 -6.720 1.00 81.69 82 GLU A C 1
ATOM 641 O O . GLU A 1 82 ? 8.590 -0.158 -6.398 1.00 81.69 82 GLU A O 1
ATOM 646 N N . ASN A 1 83 ? 6.943 1.070 -7.283 1.00 79.88 83 ASN A N 1
ATOM 647 C CA . ASN A 1 83 ? 6.074 -0.059 -7.564 1.00 79.88 83 ASN A CA 1
ATOM 648 C C . ASN A 1 83 ? 6.424 -0.793 -8.865 1.00 79.88 83 ASN A C 1
ATOM 650 O O . ASN A 1 83 ? 5.935 -1.902 -9.084 1.00 79.88 83 ASN A O 1
ATOM 654 N N . TRP A 1 84 ? 7.281 -0.187 -9.694 1.00 88.19 84 TRP A N 1
ATOM 655 C CA . TRP A 1 84 ? 7.718 -0.681 -11.001 1.00 88.19 84 TRP A CA 1
ATOM 656 C C . TRP A 1 84 ? 6.523 -0.913 -11.927 1.00 88.19 84 TRP A C 1
ATOM 658 O O . TRP A 1 84 ? 6.520 -1.833 -12.751 1.00 88.19 84 TRP A O 1
ATOM 668 N N . SER A 1 85 ? 5.481 -0.101 -11.740 1.00 86.56 85 SER A N 1
ATOM 669 C CA . SER A 1 85 ? 4.201 -0.206 -12.429 1.00 86.56 85 SER A CA 1
ATOM 670 C C . SER A 1 85 ? 4.287 0.306 -13.867 1.00 86.56 85 SER A C 1
ATOM 672 O O . SER A 1 85 ? 5.066 1.203 -14.189 1.00 86.56 85 SER A O 1
ATOM 674 N N . LEU A 1 86 ? 3.505 -0.307 -14.750 1.00 89.12 86 LEU A N 1
ATOM 675 C CA . LEU A 1 86 ? 3.295 0.100 -16.136 1.00 89.12 86 LEU A CA 1
ATOM 676 C C . LEU A 1 86 ? 1.805 0.355 -16.351 1.00 89.12 86 LEU A C 1
ATOM 678 O O . LEU A 1 86 ? 0.976 -0.302 -15.729 1.00 89.12 86 LEU A O 1
ATOM 682 N N . TYR A 1 87 ? 1.459 1.201 -17.324 1.00 86.19 87 TYR A N 1
ATOM 683 C CA . TYR A 1 87 ? 0.069 1.579 -17.639 1.00 86.19 87 TYR A CA 1
ATOM 684 C C . TYR A 1 87 ? -0.910 0.397 -17.814 1.00 86.19 87 TYR A C 1
ATOM 686 O O . TYR A 1 87 ? -2.115 0.548 -17.635 1.00 86.19 87 TYR A O 1
ATOM 694 N N . LYS A 1 88 ? -0.404 -0.783 -18.191 1.00 87.88 88 LYS A N 1
ATOM 695 C CA . LYS A 1 88 ? -1.189 -2.009 -18.395 1.00 87.88 88 LYS A CA 1
ATOM 696 C C . LYS A 1 88 ? -1.493 -2.784 -17.109 1.00 87.88 88 LYS A C 1
ATOM 698 O O . LYS A 1 88 ? -2.374 -3.640 -17.121 1.00 87.88 88 LYS A O 1
ATOM 703 N N . ASP A 1 89 ? -0.753 -2.535 -16.030 1.00 87.81 89 ASP A N 1
ATOM 704 C CA . ASP A 1 89 ? -0.944 -3.260 -14.777 1.00 87.81 89 ASP A CA 1
ATOM 705 C C . ASP A 1 89 ? -2.215 -2.790 -14.085 1.00 87.81 89 ASP A C 1
ATOM 707 O O . ASP A 1 89 ? -2.547 -1.603 -14.102 1.00 87.81 89 ASP A O 1
ATOM 711 N N . LYS A 1 90 ? -2.894 -3.715 -13.416 1.00 86.56 90 LYS A N 1
ATOM 712 C CA . LYS A 1 90 ? -4.056 -3.425 -12.581 1.00 86.56 90 LYS A CA 1
ATOM 713 C C . LYS A 1 90 ? -3.743 -3.860 -11.157 1.00 86.56 90 LYS A C 1
ATOM 715 O O . LYS A 1 90 ? -3.363 -5.006 -10.941 1.00 86.56 90 LYS A O 1
ATOM 720 N N . PHE A 1 91 ? -3.910 -2.945 -10.211 1.00 87.38 91 PHE A N 1
ATOM 721 C CA . PHE A 1 91 ? -3.770 -3.211 -8.784 1.00 87.38 91 PHE A CA 1
ATOM 722 C C . PHE A 1 91 ? -5.158 -3.098 -8.168 1.00 87.38 91 PHE A C 1
ATOM 724 O O . PHE A 1 91 ? -5.699 -1.998 -8.074 1.00 87.38 91 PHE A O 1
ATOM 731 N N . ASN A 1 92 ? -5.757 -4.238 -7.835 1.00 89.31 92 ASN A N 1
ATOM 732 C CA . ASN A 1 92 ? -7.069 -4.283 -7.206 1.00 89.31 92 ASN A CA 1
ATOM 733 C C . ASN A 1 92 ? -6.890 -4.654 -5.737 1.00 89.31 92 ASN A C 1
ATOM 735 O O . ASN A 1 92 ? -6.529 -5.790 -5.442 1.00 89.31 92 ASN A O 1
ATOM 739 N N . ILE A 1 93 ? -7.118 -3.694 -4.845 1.00 88.56 93 ILE A N 1
ATOM 740 C CA . ILE A 1 93 ? -7.056 -3.903 -3.399 1.00 88.56 93 ILE A CA 1
ATOM 741 C C . ILE A 1 93 ? -8.503 -3.867 -2.883 1.00 88.56 93 ILE A C 1
ATOM 743 O O . ILE A 1 93 ? -9.176 -2.849 -3.068 1.00 88.56 93 ILE A O 1
ATOM 747 N N . PRO A 1 94 ? -9.018 -4.955 -2.279 1.00 89.25 94 PRO A N 1
ATOM 748 C CA . PRO A 1 94 ? -10.400 -5.014 -1.812 1.00 89.25 94 PRO A CA 1
ATOM 749 C C . PRO A 1 94 ? -10.737 -3.867 -0.856 1.00 89.25 94 PRO A C 1
ATOM 751 O O . PRO A 1 94 ? -10.037 -3.651 0.126 1.00 89.25 94 PRO A O 1
ATOM 754 N N . GLY A 1 95 ? -11.818 -3.137 -1.137 1.00 89.25 95 GLY A N 1
ATOM 755 C CA . GLY A 1 95 ? -12.254 -2.016 -0.299 1.00 89.25 95 GLY A CA 1
ATOM 756 C C . GLY A 1 95 ? -11.494 -0.707 -0.523 1.00 89.25 95 GLY A C 1
ATOM 757 O O . GLY A 1 95 ? -11.797 0.266 0.159 1.00 89.25 95 GLY A O 1
ATOM 758 N N . PHE A 1 96 ? -10.570 -0.637 -1.487 1.00 90.69 96 PHE A N 1
ATOM 759 C CA . PHE A 1 96 ? -9.848 0.591 -1.813 1.00 90.69 96 PHE A CA 1
ATOM 760 C C . PHE A 1 96 ? -10.035 1.008 -3.276 1.00 90.69 96 PHE A C 1
ATOM 762 O O . PHE A 1 96 ? -10.020 0.187 -4.193 1.00 90.69 96 PHE A O 1
ATOM 769 N N . GLU A 1 97 ? -10.161 2.312 -3.505 1.00 91.94 97 GLU A N 1
ATOM 770 C CA . GLU A 1 97 ? -10.109 2.949 -4.818 1.00 91.94 97 GLU A CA 1
ATOM 771 C C . GLU A 1 97 ? -8.715 3.528 -5.089 1.00 91.94 97 GLU A C 1
ATOM 773 O O . GLU A 1 97 ? -8.087 4.130 -4.220 1.00 91.94 97 GLU A O 1
ATOM 778 N N . CYS A 1 98 ? -8.211 3.369 -6.314 1.00 91.38 98 CYS A N 1
ATOM 779 C CA . CYS A 1 98 ? -6.980 4.028 -6.743 1.00 91.38 98 CYS A CA 1
ATOM 780 C C . CYS A 1 98 ? -7.281 5.494 -7.080 1.00 91.38 98 CYS A C 1
ATOM 782 O O . CYS A 1 98 ? -7.911 5.771 -8.099 1.00 91.38 98 CYS A O 1
ATOM 784 N N . ILE A 1 99 ? -6.790 6.426 -6.262 1.00 92.00 99 ILE A N 1
ATOM 785 C CA . ILE A 1 99 ? -7.038 7.865 -6.445 1.00 92.00 99 ILE A CA 1
ATOM 786 C C . ILE A 1 99 ? -5.953 8.557 -7.267 1.00 92.00 99 ILE A C 1
ATOM 788 O O . ILE A 1 99 ? -6.226 9.528 -7.967 1.00 92.00 99 ILE A O 1
ATOM 792 N N . GLN A 1 100 ? -4.715 8.067 -7.198 1.00 89.38 100 GLN A N 1
ATOM 793 C CA . GLN A 1 100 ? -3.603 8.646 -7.939 1.00 89.38 100 GLN A CA 1
ATOM 794 C C . GLN A 1 100 ? -2.593 7.573 -8.307 1.00 89.38 100 GLN A C 1
ATOM 796 O O . GLN A 1 100 ? -2.220 6.736 -7.485 1.00 89.38 100 GLN A O 1
ATOM 801 N N . ARG A 1 101 ? -2.109 7.632 -9.546 1.00 90.69 101 ARG A N 1
ATOM 802 C CA . ARG A 1 101 ? -1.094 6.719 -10.046 1.00 90.69 101 ARG A CA 1
ATOM 803 C C . ARG A 1 101 ? -0.172 7.412 -11.031 1.00 90.69 101 ARG A C 1
ATOM 805 O O . ARG A 1 101 ? -0.628 8.077 -11.955 1.00 90.69 101 ARG A O 1
ATOM 812 N N . THR A 1 102 ? 1.117 7.179 -10.841 1.00 90.81 102 THR A N 1
ATOM 813 C CA . THR A 1 102 ? 2.164 7.529 -11.794 1.00 90.81 102 THR A CA 1
ATOM 814 C C . THR A 1 102 ? 2.934 6.258 -12.099 1.00 90.81 102 THR A C 1
ATOM 816 O O . THR A 1 102 ? 3.518 5.671 -11.193 1.00 90.81 102 THR A O 1
ATOM 819 N N . ASP A 1 103 ? 2.926 5.829 -13.355 1.00 90.25 103 ASP A N 1
ATOM 820 C CA . ASP A 1 103 ? 3.638 4.634 -13.805 1.00 90.25 103 ASP A CA 1
ATOM 821 C C . ASP A 1 103 ? 5.072 4.947 -14.252 1.00 90.25 103 ASP A C 1
ATOM 823 O O . ASP A 1 103 ? 5.415 6.076 -14.616 1.00 90.25 103 ASP A O 1
ATOM 827 N N . GLY A 1 104 ? 5.911 3.913 -14.262 1.00 87.25 104 GLY A N 1
ATOM 828 C CA . GLY A 1 104 ? 7.185 3.925 -14.966 1.00 87.25 104 GLY A CA 1
ATOM 829 C C . GLY A 1 104 ? 7.015 3.750 -16.481 1.00 87.25 104 GLY A C 1
ATOM 830 O O . GLY A 1 104 ? 5.926 3.507 -17.008 1.00 87.25 104 GLY A O 1
ATOM 831 N N . LYS A 1 105 ? 8.131 3.846 -17.205 1.00 86.62 105 LYS A N 1
ATOM 832 C CA . LYS A 1 105 ? 8.200 3.517 -18.637 1.00 86.62 105 LYS A CA 1
ATOM 833 C C . LYS A 1 105 ? 8.727 2.089 -18.809 1.00 86.62 105 LYS A C 1
ATOM 835 O O . LYS A 1 105 ? 9.441 1.625 -17.929 1.00 86.62 105 LYS A O 1
ATOM 840 N N . PRO A 1 106 ? 8.418 1.385 -19.911 1.00 85.19 106 PRO A N 1
ATOM 841 C CA . PRO A 1 106 ? 9.089 0.128 -20.240 1.00 85.19 106 PRO A CA 1
ATOM 842 C C . PRO A 1 106 ? 10.580 0.365 -20.567 1.00 85.19 106 PRO A C 1
ATOM 844 O O . PRO A 1 106 ? 10.874 1.362 -21.231 1.00 85.19 106 PRO A O 1
ATOM 847 N N . PRO A 1 107 ? 11.508 -0.543 -20.195 1.00 85.56 107 PRO A N 1
ATOM 848 C CA . PRO A 1 107 ? 11.326 -1.726 -19.340 1.00 85.56 107 PRO A CA 1
ATOM 849 C C . PRO A 1 107 ? 11.072 -1.333 -17.877 1.00 85.56 107 PRO A C 1
ATOM 851 O O . PRO A 1 107 ? 11.431 -0.236 -17.481 1.00 85.56 107 PRO A O 1
ATOM 854 N N . ARG A 1 108 ? 10.464 -2.216 -17.068 1.00 83.06 108 ARG A N 1
ATOM 855 C CA . ARG A 1 108 ? 10.136 -1.913 -15.660 1.00 83.06 108 ARG A CA 1
ATOM 856 C C . ARG A 1 108 ? 11.363 -1.376 -14.916 1.00 83.06 108 ARG A C 1
ATOM 858 O O . ARG A 1 108 ? 12.360 -2.081 -14.789 1.00 83.06 108 ARG A O 1
ATOM 865 N N . THR A 1 109 ? 11.266 -0.147 -14.422 1.00 83.19 109 THR A N 1
ATOM 866 C CA . THR A 1 109 ? 12.296 0.501 -13.604 1.00 83.19 109 THR A CA 1
ATOM 867 C C . THR A 1 109 ? 11.802 0.696 -12.170 1.00 83.19 109 THR A C 1
ATOM 869 O O . THR A 1 109 ? 10.592 0.617 -11.944 1.00 83.19 109 THR A O 1
ATOM 872 N N . PRO A 1 110 ? 12.694 1.014 -11.210 1.00 81.62 110 PRO A N 1
ATOM 873 C CA . PRO A 1 110 ? 12.357 1.428 -9.844 1.00 81.62 110 PRO A CA 1
ATOM 874 C C . PRO A 1 110 ? 11.623 2.766 -9.730 1.00 81.62 110 PRO A C 1
ATOM 876 O O . PRO A 1 110 ? 11.953 3.624 -8.924 1.00 81.62 110 PRO A O 1
ATOM 879 N N . MET A 1 111 ? 10.614 2.957 -10.568 1.00 79.69 111 MET A N 1
ATOM 880 C CA . MET A 1 111 ? 9.781 4.137 -10.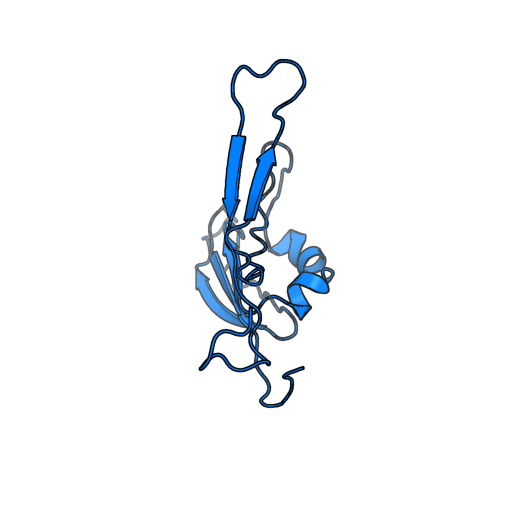637 1.00 79.69 111 MET A CA 1
ATOM 881 C C . MET A 1 111 ? 8.324 3.757 -10.428 1.00 79.69 111 MET A C 1
ATOM 883 O O . MET A 1 111 ? 7.912 2.606 -10.581 1.00 79.69 111 MET A O 1
ATOM 887 N N . GLY A 1 112 ? 7.554 4.785 -10.116 1.00 85.06 112 GLY A N 1
ATOM 888 C CA . GLY A 1 112 ? 6.114 4.731 -10.046 1.00 85.06 112 GLY A CA 1
ATOM 889 C C . GLY A 1 112 ? 5.594 4.744 -8.617 1.00 85.06 112 GLY A C 1
ATOM 890 O O . GLY A 1 112 ? 6.244 4.301 -7.667 1.00 85.06 112 GLY A O 1
ATOM 891 N N . ILE A 1 113 ? 4.423 5.350 -8.491 1.00 87.25 113 ILE A N 1
ATOM 892 C CA . ILE A 1 113 ? 3.756 5.656 -7.234 1.00 87.25 113 ILE A CA 1
ATOM 893 C C . ILE A 1 113 ? 2.282 5.328 -7.426 1.00 87.25 113 ILE A C 1
ATOM 895 O O . ILE A 1 113 ? 1.710 5.599 -8.486 1.00 87.25 113 ILE A O 1
ATOM 899 N N . THR A 1 114 ? 1.654 4.729 -6.424 1.00 88.81 114 THR A N 1
ATOM 900 C CA . THR A 1 114 ? 0.202 4.536 -6.428 1.00 88.81 114 THR A CA 1
ATOM 901 C C . THR A 1 114 ? -0.360 4.796 -5.048 1.00 88.81 114 THR A C 1
ATOM 903 O O . THR A 1 114 ? 0.141 4.267 -4.055 1.00 88.81 114 THR A O 1
ATOM 906 N N . THR A 1 115 ? -1.405 5.611 -5.010 1.00 90.06 115 THR A N 1
ATOM 907 C CA . THR A 1 115 ? -2.136 5.953 -3.800 1.00 90.06 115 THR A CA 1
ATOM 908 C C . THR A 1 115 ? -3.551 5.422 -3.919 1.00 90.06 115 THR A C 1
ATOM 910 O O . THR A 1 115 ? -4.263 5.715 -4.885 1.00 90.06 115 THR A O 1
ATOM 913 N N . PHE A 1 116 ? -3.953 4.669 -2.908 1.00 89.75 116 PHE A N 1
ATOM 914 C CA . PHE A 1 116 ? -5.285 4.129 -2.752 1.00 89.75 116 PHE A CA 1
ATOM 915 C C . PHE A 1 116 ? -5.964 4.757 -1.542 1.00 89.75 116 PHE A C 1
ATOM 917 O O . PHE A 1 116 ? -5.309 5.069 -0.549 1.00 89.75 116 PHE A O 1
ATOM 924 N N . LYS A 1 117 ? -7.278 4.919 -1.622 1.00 89.81 117 LYS A N 1
ATOM 925 C CA . LYS A 1 117 ? -8.133 5.431 -0.555 1.00 89.81 117 LYS A CA 1
ATOM 926 C C . LYS A 1 117 ? -9.211 4.399 -0.261 1.00 89.81 117 LYS A C 1
ATOM 928 O O . LYS A 1 117 ? -9.738 3.794 -1.188 1.00 89.81 117 LYS A O 1
ATOM 933 N N . LYS A 1 118 ? -9.539 4.189 1.008 1.00 89.31 118 LYS A N 1
ATOM 934 C CA . LYS A 1 118 ? -10.597 3.265 1.405 1.00 89.31 118 LYS A CA 1
ATOM 935 C C . LYS A 1 118 ? -11.960 3.780 0.946 1.00 89.31 118 LYS A C 1
ATOM 937 O O . LYS A 1 118 ? -12.289 4.958 1.111 1.00 89.31 118 LYS A O 1
ATOM 942 N N . ASN A 1 119 ? -12.754 2.881 0.381 1.00 87.81 119 ASN A N 1
ATOM 943 C CA . ASN A 1 119 ? -14.146 3.130 0.055 1.00 87.81 119 ASN A CA 1
ATOM 944 C C . ASN A 1 119 ? -14.958 3.032 1.341 1.00 87.81 119 ASN A C 1
ATOM 946 O O . ASN A 1 119 ? -15.219 1.941 1.845 1.00 87.81 119 ASN A O 1
ATOM 950 N N . TRP A 1 120 ? -15.357 4.182 1.868 1.00 76.12 120 TRP A N 1
ATOM 951 C CA . TRP A 1 120 ? -16.323 4.238 2.951 1.00 76.12 120 TRP A CA 1
ATOM 952 C C . TRP A 1 120 ? -17.701 3.977 2.361 1.00 76.12 120 TRP A C 1
ATOM 954 O O . TRP A 1 120 ? -18.250 4.813 1.648 1.00 76.12 120 TRP A O 1
ATOM 964 N N . THR A 1 121 ? -18.258 2.800 2.621 1.00 65.56 121 THR A N 1
ATOM 965 C CA . THR A 1 121 ? -19.707 2.642 2.538 1.00 65.56 121 THR A CA 1
ATOM 966 C C . THR A 1 121 ? -20.289 3.317 3.769 1.00 65.56 121 THR A C 1
ATOM 968 O O . THR A 1 121 ? -19.941 2.931 4.887 1.00 65.56 121 THR A O 1
ATOM 971 N N . ASP A 1 122 ? -21.132 4.329 3.574 1.00 49.06 122 ASP A N 1
ATOM 972 C CA . ASP A 1 122 ? -21.855 5.013 4.647 1.00 49.06 122 ASP A CA 1
ATOM 973 C C . ASP A 1 122 ? -22.573 3.975 5.530 1.00 49.06 122 ASP A C 1
ATOM 975 O O . ASP A 1 122 ? -23.623 3.454 5.156 1.00 49.06 122 ASP A O 1
ATOM 979 N N . GLY A 1 123 ? -21.993 3.612 6.680 1.00 51.34 123 GLY A N 1
ATOM 980 C CA . GLY A 1 123 ? -22.640 2.675 7.604 1.00 51.34 123 GLY A CA 1
ATOM 981 C C . GLY A 1 123 ? -21.759 1.863 8.551 1.00 51.34 123 GLY A C 1
ATOM 982 O O . GLY A 1 123 ? -22.290 1.371 9.539 1.00 51.34 123 GLY A O 1
ATOM 983 N N . SER A 1 124 ? -20.451 1.725 8.329 1.00 41.06 124 SER A N 1
ATOM 984 C CA . SER A 1 124 ? -19.580 0.969 9.248 1.00 41.06 124 SER A CA 1
ATOM 985 C C . SER A 1 124 ? -18.638 1.898 10.009 1.00 41.06 124 SER A C 1
ATOM 987 O O . SER A 1 124 ? -17.442 1.971 9.734 1.00 41.06 124 SER A O 1
ATOM 989 N N . PHE A 1 125 ? -19.216 2.632 10.956 1.00 43.88 125 PHE A N 1
ATOM 990 C CA . PHE A 1 125 ? -18.507 3.001 12.177 1.00 43.88 125 PHE A CA 1
ATOM 991 C C . PHE A 1 125 ? -18.785 1.910 13.218 1.00 43.88 125 PHE A C 1
ATOM 993 O O . PHE A 1 125 ? -19.850 1.295 13.156 1.00 43.88 125 PHE A O 1
ATOM 1000 N N . PHE A 1 126 ? -17.853 1.758 14.163 1.00 39.34 126 PHE A N 1
ATOM 1001 C CA . PHE A 1 126 ? -17.783 0.809 15.289 1.00 39.34 126 PHE A CA 1
ATOM 1002 C C . PHE A 1 126 ? -16.944 -0.446 15.039 1.00 39.34 126 PHE A C 1
ATOM 1004 O O . PHE A 1 126 ? -17.357 -1.318 14.247 1.00 39.34 126 PHE A O 1
#

Radius of gyration: 20.67 Å; chains: 1; bounding box: 50×33×61 Å